Protein AF-A0A819N689-F1 (afdb_monomer)

Foldseek 3Di:
DVVVVCVVCVVPDDLVRQLVVLQVQLCCCVPVPVNLVSSLVSLVVSLVSCPVPDDLLDPVNLVSLQSNLVSVCSVVVDRDPSSVVSLVSNVVSQVVDPDRDVVSVVVSVVVVVSVVVVVD

Radius of gyration: 15.55 Å; Cα contacts (8 Å, |Δi|>4): 108; chains: 1; bounding box: 38×26×51 Å

Solvent-accessible surface area (backbone atoms only — not comparable to full-atom values): 6616 Å² total; per-residue (Å²): 115,67,72,62,51,51,61,58,51,62,77,73,49,53,70,68,56,45,28,52,50,26,42,51,52,11,51,44,24,42,75,73,64,67,36,40,70,61,13,45,56,24,40,52,55,17,48,54,55,46,64,76,76,46,62,98,61,39,71,81,52,34,61,52,31,44,52,48,21,52,42,46,34,67,67,66,75,42,94,44,73,70,27,51,55,25,46,49,53,29,50,55,29,47,74,71,42,98,75,67,56,72,69,61,54,52,57,54,49,52,58,47,49,57,55,60,67,72,74,114

Mean predicted aligned error: 8.31 Å

Structure (mmCIF, N/CA/C/O backbone):
data_AF-A0A819N689-F1
#
_entry.id   AF-A0A819N689-F1
#
loop_
_atom_site.group_PDB
_atom_site.id
_atom_site.type_symbol
_atom_site.label_atom_id
_atom_site.label_alt_id
_atom_site.label_comp_id
_atom_site.label_asym_id
_atom_site.label_entity_id
_atom_site.label_seq_id
_atom_site.pdbx_PDB_ins_code
_atom_site.Cartn_x
_atom_site.Cartn_y
_atom_site.Cartn_z
_atom_site.occupancy
_atom_site.B_iso_or_equiv
_atom_site.auth_seq_id
_atom_site.auth_comp_id
_atom_site.auth_asym_id
_atom_site.auth_atom_id
_atom_site.pdbx_PDB_model_num
ATOM 1 N N . MET A 1 1 ? -19.520 9.430 -20.746 1.00 46.59 1 MET A N 1
ATOM 2 C CA . MET A 1 1 ? -18.432 9.557 -21.743 1.00 46.59 1 MET A CA 1
ATOM 3 C C . MET A 1 1 ? -17.100 8.990 -21.226 1.00 46.59 1 MET A C 1
ATOM 5 O O . MET A 1 1 ? -16.583 8.081 -21.858 1.00 46.59 1 MET A O 1
ATOM 9 N N . TYR A 1 2 ? -16.607 9.394 -20.044 1.00 42.22 2 TYR A N 1
ATOM 10 C CA . TYR A 1 2 ? -15.331 8.920 -19.457 1.00 42.22 2 TYR A CA 1
ATOM 11 C C . TYR A 1 2 ? -15.241 7.397 -19.196 1.00 42.22 2 TYR A C 1
ATOM 13 O O . TYR A 1 2 ? -14.257 6.764 -19.565 1.00 42.22 2 TYR A O 1
ATOM 21 N N . LYS A 1 3 ? -16.310 6.765 -18.683 1.00 41.91 3 LYS A N 1
ATOM 22 C CA . LYS A 1 3 ? -16.360 5.304 -18.430 1.00 41.91 3 LYS A CA 1
ATOM 23 C C . LYS A 1 3 ? -16.131 4.438 -19.685 1.00 41.91 3 LYS A C 1
ATOM 25 O O . LYS A 1 3 ? -15.573 3.350 -19.584 1.00 41.91 3 LYS A O 1
ATOM 30 N N . ASN A 1 4 ? -16.534 4.922 -20.865 1.00 45.78 4 ASN A N 1
ATOM 31 C CA . ASN A 1 4 ? -16.309 4.224 -22.139 1.00 45.78 4 ASN A CA 1
ATOM 32 C C . ASN A 1 4 ? -14.887 4.437 -22.679 1.00 45.78 4 ASN A C 1
ATOM 34 O O . ASN A 1 4 ? -14.390 3.575 -23.400 1.00 45.78 4 ASN A O 1
ATOM 38 N N . LEU A 1 5 ? -14.237 5.552 -22.322 1.00 50.66 5 LEU A N 1
ATOM 39 C CA . LEU A 1 5 ? -12.823 5.780 -22.619 1.00 50.66 5 LEU A CA 1
ATOM 40 C C . LEU A 1 5 ? -11.945 4.855 -21.770 1.00 50.66 5 LEU A C 1
ATOM 42 O O . LEU A 1 5 ? -11.109 4.157 -22.330 1.00 50.66 5 LEU A O 1
ATOM 46 N N . ILE A 1 6 ? -12.217 4.766 -20.460 1.00 56.84 6 ILE A N 1
ATOM 47 C CA . ILE A 1 6 ? -11.518 3.845 -19.549 1.00 56.84 6 ILE A CA 1
ATOM 48 C C . ILE A 1 6 ? -11.617 2.407 -20.068 1.00 56.84 6 ILE A C 1
ATOM 50 O O . ILE A 1 6 ? -10.591 1.783 -20.282 1.00 56.84 6 ILE A O 1
ATOM 54 N N . LYS A 1 7 ? -12.824 1.915 -20.390 1.00 53.66 7 LYS A N 1
ATOM 55 C CA . LYS A 1 7 ? -13.024 0.552 -20.926 1.00 53.66 7 LYS A CA 1
ATOM 56 C C . LYS A 1 7 ? -12.301 0.261 -22.250 1.00 53.66 7 LYS A C 1
ATOM 58 O O . LYS A 1 7 ? -12.055 -0.902 -22.555 1.00 53.66 7 LYS A O 1
ATOM 63 N N . LYS A 1 8 ? -12.042 1.277 -23.082 1.00 54.06 8 LYS A N 1
ATOM 64 C CA . LYS A 1 8 ? -11.290 1.118 -24.340 1.00 54.06 8 LYS A CA 1
ATOM 65 C C . LYS A 1 8 ? -9.783 1.119 -24.104 1.00 54.06 8 LYS A C 1
ATOM 67 O O . LYS A 1 8 ? -9.091 0.353 -24.759 1.00 54.06 8 LYS A O 1
ATOM 72 N N . VAL A 1 9 ? -9.312 1.962 -23.187 1.00 58.59 9 VAL A N 1
ATOM 73 C CA . VAL A 1 9 ? -7.910 2.009 -22.757 1.00 58.59 9 VAL A CA 1
ATOM 74 C C . VAL A 1 9 ? -7.530 0.679 -22.097 1.00 58.59 9 VAL A C 1
ATOM 76 O O . VAL A 1 9 ? -6.551 0.071 -22.507 1.00 58.59 9 VAL A O 1
ATOM 79 N N . ASP A 1 10 ? -8.384 0.166 -21.208 1.00 61.59 10 ASP A N 1
ATOM 80 C CA . ASP A 1 10 ? -8.214 -1.068 -20.419 1.00 61.59 10 ASP A CA 1
ATOM 81 C C . ASP A 1 10 ? -7.847 -2.321 -21.246 1.00 61.59 10 ASP A C 1
ATOM 83 O O . ASP A 1 10 ? -7.079 -3.163 -20.801 1.00 61.59 10 ASP A O 1
ATOM 87 N N . LYS A 1 11 ? -8.327 -2.439 -22.494 1.00 61.94 11 LYS A N 1
ATOM 88 C CA . LYS A 1 11 ? -8.083 -3.626 -23.342 1.00 61.94 11 LYS A CA 1
ATOM 89 C C . LYS A 1 11 ? -6.679 -3.720 -23.945 1.00 61.94 11 LYS A C 1
ATOM 91 O O . LYS A 1 11 ? -6.325 -4.790 -24.430 1.00 61.94 11 LYS A O 1
ATOM 96 N N . ASN A 1 12 ? -5.920 -2.626 -23.950 1.00 71.62 12 ASN A N 1
ATOM 97 C CA . ASN A 1 12 ? -4.592 -2.557 -24.568 1.00 71.62 12 ASN A CA 1
ATOM 98 C C . ASN A 1 12 ? -3.489 -2.180 -23.569 1.00 71.62 12 ASN A C 1
ATOM 100 O O . ASN A 1 12 ? -2.349 -1.996 -23.989 1.00 71.62 12 ASN A O 1
ATOM 104 N N . LEU A 1 13 ? -3.816 -2.029 -22.282 1.00 82.94 13 LEU A N 1
ATOM 105 C CA . LEU A 1 13 ? -2.816 -1.725 -21.266 1.00 82.94 13 LEU A CA 1
ATOM 106 C C . LEU A 1 13 ? -1.970 -2.960 -20.981 1.00 82.94 13 LEU A C 1
ATOM 108 O O . LEU A 1 13 ? -2.498 -4.058 -20.790 1.00 82.94 13 LEU A O 1
ATOM 112 N N . ASN A 1 14 ? -0.659 -2.767 -20.885 1.00 89.88 14 ASN A N 1
ATOM 113 C CA . ASN A 1 14 ? 0.177 -3.753 -20.213 1.00 89.88 14 ASN A CA 1
ATOM 114 C C . ASN A 1 14 ? -0.063 -3.705 -18.687 1.00 89.88 14 ASN A C 1
ATOM 116 O O . ASN A 1 14 ? -0.723 -2.803 -18.161 1.00 89.88 14 ASN A O 1
ATOM 120 N N . TRP A 1 15 ? 0.463 -4.688 -17.957 1.00 90.31 15 TRP A N 1
ATOM 121 C CA . TRP A 1 15 ? 0.221 -4.817 -16.517 1.00 90.31 15 TRP A CA 1
ATOM 122 C C . TRP A 1 15 ? 0.768 -3.626 -15.700 1.00 90.31 15 TRP A C 1
ATOM 124 O O . TRP A 1 15 ? 0.160 -3.238 -14.697 1.00 90.31 15 TRP A O 1
ATOM 134 N N . GLU A 1 16 ? 1.860 -2.987 -16.139 1.00 91.25 16 GLU A N 1
ATOM 135 C CA . GLU A 1 16 ? 2.404 -1.779 -15.497 1.00 91.25 16 GLU A CA 1
ATOM 136 C C . GLU A 1 16 ? 1.476 -0.577 -15.704 1.00 91.25 16 GLU A C 1
ATOM 138 O O . GLU A 1 16 ? 1.188 0.181 -14.778 1.00 91.25 16 GLU A O 1
ATOM 143 N N . GLU A 1 17 ? 0.958 -0.401 -16.917 1.00 91.00 17 GLU A N 1
ATOM 144 C CA . GLU A 1 17 ? 0.038 0.687 -17.228 1.00 91.00 17 GLU A CA 1
ATOM 145 C C . GLU A 1 17 ? -1.303 0.512 -16.516 1.00 91.00 17 GLU A C 1
ATOM 147 O O . GLU A 1 17 ? -1.848 1.489 -15.995 1.00 91.00 17 GLU A O 1
ATOM 152 N N . TYR A 1 18 ? -1.815 -0.720 -16.456 1.00 91.00 18 TYR A N 1
ATOM 153 C CA . TYR A 1 18 ? -3.040 -1.040 -15.733 1.00 91.00 18 TYR A CA 1
ATOM 154 C C . TYR A 1 18 ? -2.883 -0.787 -14.232 1.00 91.00 18 TYR A C 1
ATOM 156 O O . TYR A 1 18 ? -3.696 -0.070 -13.650 1.00 91.00 18 TYR A O 1
ATOM 164 N N . SER A 1 19 ? -1.829 -1.315 -13.601 1.00 92.75 19 SER A N 1
ATOM 165 C CA . SER A 1 19 ? -1.582 -1.101 -12.166 1.00 92.75 19 SER A CA 1
ATOM 166 C C . SER A 1 19 ? -1.427 0.387 -11.844 1.00 92.75 19 SER A C 1
ATOM 168 O O . SER A 1 19 ? -2.072 0.891 -10.922 1.00 92.75 19 SER A O 1
ATOM 170 N N . ARG A 1 20 ? -0.689 1.140 -12.669 1.00 93.38 20 ARG A N 1
ATOM 171 C CA . ARG A 1 20 ? -0.575 2.598 -12.530 1.00 93.38 20 ARG A CA 1
ATOM 172 C C . ARG A 1 20 ? -1.926 3.307 -12.646 1.00 93.38 20 ARG A C 1
ATOM 174 O O . ARG A 1 20 ? -2.192 4.219 -11.865 1.00 93.38 20 ARG A O 1
ATOM 181 N N . LEU A 1 21 ? -2.780 2.907 -13.591 1.00 93.12 21 LEU A N 1
ATOM 182 C CA . LEU A 1 21 ? -4.124 3.471 -13.730 1.00 93.12 21 LEU A CA 1
ATOM 183 C C . LEU A 1 21 ? -4.975 3.192 -12.485 1.00 93.12 21 LEU A C 1
ATOM 185 O O . LEU A 1 21 ? -5.615 4.107 -11.971 1.00 93.12 21 LEU A O 1
ATOM 189 N N . GLN A 1 22 ? -4.965 1.956 -11.981 1.00 95.19 22 GLN A N 1
ATOM 190 C CA . GLN A 1 22 ? -5.694 1.598 -10.763 1.00 95.19 22 GLN A CA 1
ATOM 191 C C . GLN A 1 22 ? -5.195 2.406 -9.560 1.00 95.19 22 GLN A C 1
ATOM 193 O O . GLN A 1 22 ? -6.001 2.958 -8.817 1.00 95.19 22 GLN A O 1
ATOM 198 N N . TRP A 1 23 ? -3.878 2.569 -9.412 1.00 95.00 23 TRP A N 1
ATOM 199 C CA . TRP A 1 23 ? -3.292 3.401 -8.361 1.00 95.00 23 TRP A CA 1
ATOM 200 C C . TRP A 1 23 ? -3.743 4.869 -8.443 1.00 95.00 23 TRP A C 1
ATOM 202 O O . TRP A 1 23 ? -4.117 5.464 -7.433 1.00 95.00 23 TRP A O 1
ATOM 212 N N . GLN A 1 24 ? -3.780 5.450 -9.646 1.00 95.00 24 GLN A N 1
ATOM 213 C CA . GLN A 1 24 ? -4.270 6.818 -9.844 1.00 95.00 24 GLN A CA 1
ATOM 214 C C . GLN A 1 24 ? -5.760 6.960 -9.520 1.00 95.00 24 GLN A C 1
ATOM 216 O O . GLN A 1 24 ? -6.148 7.915 -8.850 1.00 95.00 24 GLN A O 1
ATOM 221 N N . LEU A 1 25 ? -6.593 6.017 -9.971 1.00 94.56 25 LEU A N 1
ATOM 222 C CA . LEU A 1 25 ? -8.024 6.016 -9.663 1.00 94.56 25 LEU A CA 1
ATOM 223 C C . LEU A 1 25 ? -8.270 5.896 -8.156 1.00 94.56 25 LEU A C 1
ATOM 225 O O . LEU A 1 25 ? -9.111 6.621 -7.630 1.00 94.56 25 LEU A O 1
ATOM 229 N N . ALA A 1 26 ? -7.494 5.062 -7.462 1.00 95.88 26 ALA A N 1
ATOM 230 C CA . ALA A 1 26 ? -7.557 4.948 -6.012 1.00 95.88 26 ALA A CA 1
ATOM 231 C C . ALA A 1 26 ? -7.252 6.286 -5.320 1.00 95.88 26 ALA A C 1
ATOM 233 O O . ALA A 1 26 ? -8.065 6.768 -4.534 1.00 95.88 26 ALA A O 1
ATOM 234 N N . ASN A 1 27 ? -6.141 6.943 -5.681 1.00 94.06 27 ASN A N 1
ATOM 235 C CA . ASN A 1 27 ? -5.779 8.252 -5.124 1.00 94.06 27 ASN A CA 1
ATOM 236 C C . ASN A 1 27 ? -6.881 9.300 -5.359 1.00 94.06 27 ASN A C 1
ATOM 238 O O . ASN A 1 27 ? -7.233 10.036 -4.440 1.00 94.06 27 ASN A O 1
ATOM 242 N N . ILE A 1 28 ? -7.470 9.338 -6.562 1.00 94.38 28 ILE A N 1
ATOM 243 C CA . ILE A 1 28 ? -8.575 10.253 -6.890 1.00 94.38 28 ILE A CA 1
ATOM 244 C C . ILE A 1 28 ? -9.811 9.955 -6.032 1.00 94.38 28 ILE A C 1
ATOM 246 O O . ILE A 1 28 ? -10.439 10.886 -5.531 1.00 94.38 28 ILE A O 1
ATOM 250 N N . CYS A 1 29 ? -10.165 8.682 -5.842 1.00 93.50 29 CYS A N 1
ATOM 251 C CA . CYS A 1 29 ? -11.273 8.295 -4.970 1.00 93.50 29 CYS A CA 1
ATOM 252 C C . CYS A 1 29 ? -11.025 8.722 -3.516 1.00 93.50 29 CYS A C 1
ATOM 254 O O . CYS A 1 29 ? -11.907 9.331 -2.915 1.00 93.50 29 CYS A O 1
ATOM 256 N N . LYS A 1 30 ? -9.822 8.479 -2.985 1.00 92.38 30 LYS A N 1
ATOM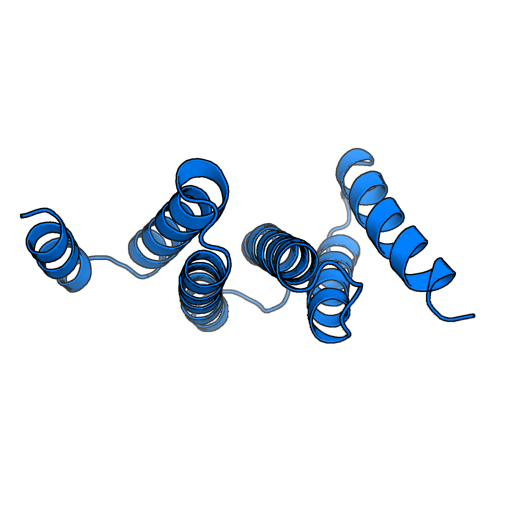 257 C CA . LYS A 1 30 ? -9.435 8.823 -1.609 1.00 92.38 30 LYS A CA 1
ATOM 258 C C . LYS A 1 30 ? -9.410 10.332 -1.358 1.00 92.38 30 LYS A C 1
ATOM 260 O O . LYS A 1 30 ? -10.067 10.810 -0.443 1.00 92.38 30 LYS A O 1
ATOM 265 N N . GLU A 1 31 ? -8.635 11.074 -2.147 1.00 90.75 31 GLU A N 1
ATOM 266 C CA . GLU A 1 31 ? -8.328 12.492 -1.894 1.00 90.75 31 GLU A CA 1
ATOM 267 C C . GLU A 1 31 ? -9.329 13.430 -2.563 1.00 90.75 31 GLU A C 1
ATOM 269 O O . GLU A 1 31 ? -9.694 14.458 -2.001 1.00 90.75 31 GLU A O 1
ATOM 274 N N . GLY A 1 32 ? -9.778 13.080 -3.768 1.00 88.19 32 GLY A N 1
ATOM 275 C CA . GLY A 1 32 ? -10.680 13.920 -4.548 1.00 88.19 32 GLY A CA 1
ATOM 276 C C . GLY A 1 32 ? -12.150 13.737 -4.189 1.00 88.19 32 GLY A C 1
ATOM 277 O O . GLY A 1 32 ? -12.919 14.689 -4.303 1.00 88.19 32 GLY A O 1
ATOM 278 N N . LEU A 1 33 ? -12.555 12.526 -3.790 1.00 87.94 33 LEU A N 1
ATOM 279 C CA . LEU A 1 33 ? -13.967 12.181 -3.585 1.00 87.94 33 LEU A CA 1
ATOM 280 C C . LEU A 1 33 ? -14.306 11.747 -2.152 1.00 87.94 33 LEU A C 1
ATOM 282 O O . LEU A 1 33 ? -15.490 11.655 -1.838 1.00 87.94 33 LEU A O 1
ATOM 286 N N . GLY A 1 34 ? -13.310 11.463 -1.303 1.00 90.44 34 GLY A N 1
ATOM 287 C CA . GLY A 1 34 ? -13.533 10.884 0.029 1.00 90.44 34 GLY A CA 1
ATOM 288 C C . GLY A 1 34 ? -14.191 9.497 -0.005 1.00 90.44 34 GLY A C 1
ATOM 289 O O . GLY A 1 34 ? -14.776 9.062 0.981 1.00 90.44 34 GLY A O 1
ATOM 290 N N . ASP A 1 35 ? -14.138 8.809 -1.148 1.00 94.12 35 ASP A N 1
ATOM 291 C CA . ASP A 1 35 ? -14.768 7.508 -1.366 1.00 94.12 35 ASP A CA 1
ATOM 292 C C . ASP A 1 35 ? -13.752 6.399 -1.068 1.00 94.12 35 ASP A C 1
ATOM 294 O O . ASP A 1 35 ? -13.066 5.883 -1.959 1.00 94.12 35 ASP A O 1
ATOM 298 N N . TYR A 1 36 ? -13.605 6.093 0.223 1.00 93.06 36 TYR A N 1
ATOM 299 C CA . TYR A 1 36 ? -12.614 5.140 0.724 1.00 93.06 36 TYR A CA 1
ATOM 300 C C . TYR A 1 36 ? -12.875 3.707 0.251 1.00 93.06 36 TYR A C 1
ATOM 302 O O . TYR A 1 36 ? -11.927 3.014 -0.110 1.00 93.06 36 TYR A O 1
ATOM 310 N N . GLU A 1 37 ? -14.139 3.295 0.132 1.00 93.81 37 GLU A N 1
ATOM 311 C CA . GLU A 1 37 ? -14.503 1.966 -0.372 1.00 93.81 37 GLU A CA 1
ATOM 312 C C . GLU A 1 37 ? -14.045 1.780 -1.827 1.00 93.81 37 GLU A C 1
ATOM 314 O O . GLU A 1 37 ? -13.360 0.805 -2.152 1.00 93.81 37 GLU A O 1
ATOM 319 N N . LYS A 1 38 ? -14.337 2.745 -2.715 1.00 93.50 38 LYS A N 1
ATOM 320 C CA . LYS A 1 38 ? -13.844 2.677 -4.102 1.00 93.50 38 LYS A CA 1
ATOM 321 C C . LYS A 1 38 ? -12.334 2.830 -4.194 1.00 93.50 38 LYS A C 1
ATOM 323 O O . LYS A 1 38 ? -11.713 2.206 -5.055 1.00 93.50 38 LYS A O 1
ATOM 328 N N . SER A 1 39 ? -11.736 3.653 -3.334 1.00 95.94 39 SER A N 1
ATOM 329 C CA . SER A 1 39 ? -10.279 3.753 -3.264 1.00 95.94 39 SER A CA 1
ATOM 330 C C . SER A 1 39 ? -9.654 2.396 -2.954 1.00 95.94 39 SER A C 1
ATOM 332 O O . SER A 1 39 ? -8.681 2.011 -3.602 1.00 95.94 39 SER A O 1
ATOM 334 N N . LEU A 1 40 ? -10.210 1.675 -1.981 1.00 95.75 40 LEU A N 1
ATOM 335 C CA . LEU A 1 40 ? -9.721 0.371 -1.565 1.00 95.75 40 LEU A CA 1
ATOM 336 C C . LEU A 1 40 ? -9.852 -0.657 -2.693 1.00 95.75 40 LEU A C 1
ATOM 338 O O . LEU A 1 40 ? -8.874 -1.326 -3.014 1.00 95.75 40 LEU A O 1
ATOM 342 N N . ASP A 1 41 ? -11.004 -0.722 -3.367 1.00 96.31 41 ASP A N 1
ATOM 343 C CA . ASP A 1 41 ? -11.213 -1.606 -4.525 1.00 96.31 41 ASP A CA 1
ATOM 344 C C . ASP A 1 41 ? -10.156 -1.378 -5.625 1.00 96.31 41 ASP A C 1
ATOM 346 O O . ASP A 1 41 ? -9.569 -2.324 -6.158 1.00 96.31 41 ASP A O 1
ATOM 350 N N . HIS A 1 42 ? -9.845 -0.116 -5.931 1.00 96.94 42 HIS A N 1
ATOM 351 C CA . HIS A 1 42 ? -8.807 0.224 -6.901 1.00 96.94 42 HIS A CA 1
ATOM 352 C C . HIS A 1 42 ? -7.389 -0.132 -6.419 1.00 96.94 42 HIS A C 1
ATOM 354 O O . HIS A 1 42 ? -6.619 -0.713 -7.192 1.00 96.94 42 HIS A O 1
ATOM 360 N N . TYR A 1 43 ? -7.029 0.137 -5.159 1.00 97.62 43 TYR A N 1
ATOM 361 C CA . TYR A 1 43 ? -5.725 -0.281 -4.633 1.00 97.62 43 TYR A CA 1
ATOM 362 C C . TYR A 1 43 ? -5.568 -1.806 -4.608 1.00 97.62 43 TYR A C 1
ATOM 364 O O . TYR A 1 43 ? -4.506 -2.299 -4.976 1.00 97.62 43 TYR A O 1
ATOM 372 N N . ILE A 1 44 ? -6.613 -2.563 -4.260 1.00 97.31 44 ILE A N 1
ATOM 373 C CA . ILE A 1 44 ? -6.580 -4.034 -4.259 1.00 97.31 44 ILE A CA 1
ATOM 374 C C . ILE A 1 44 ? -6.392 -4.586 -5.676 1.00 97.31 44 ILE A C 1
ATOM 376 O O . ILE A 1 44 ? -5.607 -5.512 -5.884 1.00 97.31 44 ILE A O 1
ATOM 380 N N . LYS A 1 45 ? -7.040 -3.990 -6.686 1.00 95.81 45 LYS A N 1
ATOM 381 C CA . LYS A 1 45 ? -6.800 -4.341 -8.098 1.00 95.81 45 LYS A CA 1
ATOM 382 C C . LYS A 1 45 ? -5.368 -4.049 -8.532 1.00 95.81 45 LYS A C 1
ATOM 384 O O . LYS A 1 45 ? -4.788 -4.852 -9.259 1.00 95.81 45 LYS A O 1
ATOM 389 N N . CYS A 1 46 ? -4.814 -2.914 -8.101 1.00 96.31 46 CYS A N 1
ATOM 390 C CA . CYS A 1 46 ? -3.415 -2.569 -8.344 1.00 96.31 46 CYS A CA 1
ATOM 391 C C . CYS A 1 46 ? -2.483 -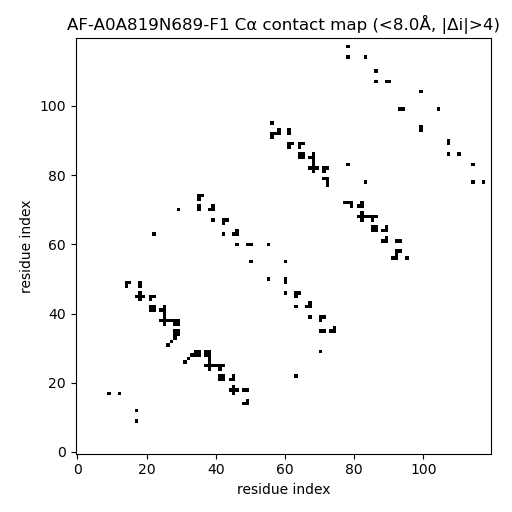3.616 -7.719 1.00 96.31 46 CYS A C 1
ATOM 393 O O . CYS A 1 46 ? -1.661 -4.198 -8.425 1.00 96.31 46 CYS A O 1
ATOM 395 N N . LEU A 1 47 ? -2.675 -3.904 -6.427 1.00 97.38 47 LEU A N 1
ATOM 396 C CA . LEU A 1 47 ? -1.885 -4.871 -5.673 1.00 97.38 47 LEU A CA 1
ATOM 397 C C . LEU A 1 47 ? -1.894 -6.239 -6.350 1.00 97.38 47 LEU A C 1
ATOM 399 O O . LEU A 1 47 ? -0.832 -6.778 -6.627 1.00 97.38 47 LEU A O 1
ATOM 403 N N . LYS A 1 48 ? -3.078 -6.759 -6.690 1.00 95.81 48 LYS A N 1
ATOM 404 C CA . LYS A 1 48 ? -3.223 -8.072 -7.326 1.00 95.81 48 LYS A CA 1
ATOM 405 C C . LYS A 1 48 ? -2.364 -8.205 -8.586 1.00 95.81 48 LYS A C 1
ATOM 407 O O . LYS A 1 48 ? -1.637 -9.180 -8.727 1.00 95.81 48 LYS A O 1
ATOM 412 N N . VAL A 1 49 ? -2.429 -7.222 -9.484 1.00 93.00 49 VAL A N 1
ATOM 413 C CA . VAL A 1 49 ? -1.670 -7.266 -10.744 1.00 93.00 49 VAL A CA 1
ATOM 414 C C . VAL A 1 49 ? -0.168 -7.159 -10.497 1.00 93.00 49 VAL A C 1
ATOM 416 O O . VAL A 1 49 ? 0.604 -7.869 -11.139 1.00 93.00 49 VAL A O 1
ATOM 419 N N . LEU A 1 50 ? 0.256 -6.308 -9.559 1.00 95.19 50 LEU A N 1
ATOM 420 C CA . LEU A 1 50 ? 1.667 -6.197 -9.195 1.00 95.19 50 LEU A CA 1
ATOM 421 C C . LEU A 1 50 ? 2.189 -7.495 -8.562 1.00 95.19 50 LEU A C 1
ATOM 423 O O . LEU A 1 50 ? 3.257 -7.958 -8.946 1.00 95.19 50 LEU A O 1
ATOM 427 N N . SER A 1 51 ? 1.429 -8.127 -7.666 1.00 94.69 51 SER A N 1
ATOM 428 C CA . SER A 1 51 ? 1.804 -9.388 -7.012 1.00 94.69 51 SER A CA 1
ATOM 429 C C . SER A 1 51 ? 1.903 -10.580 -7.971 1.00 94.69 51 SER A C 1
ATOM 431 O O . SER A 1 51 ? 2.590 -11.547 -7.663 1.00 94.69 51 SER A O 1
ATOM 433 N N . GLU A 1 52 ? 1.245 -10.531 -9.133 1.00 95.25 52 GLU A N 1
ATOM 434 C CA . GLU A 1 52 ? 1.381 -11.554 -10.182 1.00 95.25 52 GLU A CA 1
ATOM 435 C C . GLU A 1 52 ? 2.699 -11.433 -10.973 1.00 95.25 52 GLU A C 1
ATOM 437 O O . GLU A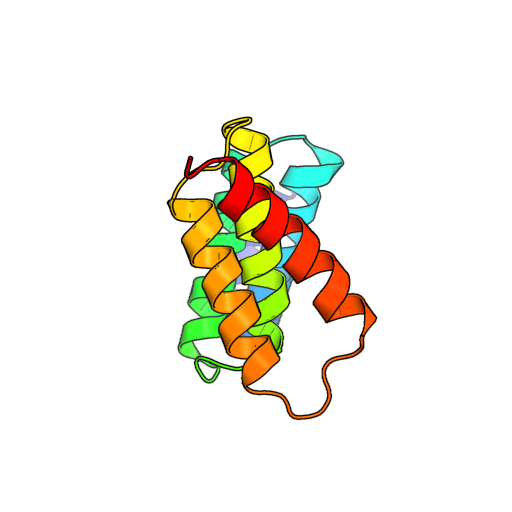 1 52 ? 3.140 -12.412 -11.575 1.00 95.25 52 GLU A O 1
ATOM 442 N N . HIS A 1 53 ? 3.331 -10.252 -10.984 1.00 94.75 53 HIS A N 1
ATOM 443 C CA . HIS A 1 53 ? 4.483 -9.944 -11.848 1.00 94.75 53 HIS A CA 1
ATOM 444 C C . HIS A 1 53 ? 5.765 -9.592 -11.083 1.00 94.75 53 HIS A C 1
ATOM 446 O O . HIS A 1 53 ? 6.851 -9.635 -11.663 1.00 94.75 53 HIS A O 1
ATOM 452 N N . LEU A 1 54 ? 5.656 -9.222 -9.808 1.00 94.44 54 LEU A N 1
ATOM 453 C CA . LEU A 1 54 ? 6.768 -8.800 -8.962 1.00 94.44 54 LEU A CA 1
ATOM 454 C C . LEU A 1 54 ? 7.091 -9.845 -7.896 1.00 94.44 54 LEU A C 1
ATOM 456 O O . LEU A 1 54 ? 6.256 -10.667 -7.518 1.00 94.44 54 LEU A O 1
ATOM 460 N N . LEU A 1 55 ? 8.316 -9.785 -7.375 1.00 94.94 55 LEU A N 1
ATOM 461 C CA . LEU A 1 55 ? 8.692 -10.588 -6.216 1.00 94.94 55 LEU A CA 1
ATOM 462 C C . LEU A 1 55 ? 7.950 -10.089 -4.960 1.00 94.94 55 LEU A C 1
ATOM 464 O O . LEU A 1 55 ? 7.695 -8.890 -4.849 1.00 94.94 55 LEU A O 1
ATOM 468 N N . PRO A 1 56 ? 7.656 -10.962 -3.977 1.00 91.00 56 PRO A N 1
ATOM 469 C CA . PRO A 1 56 ? 6.884 -10.586 -2.787 1.00 91.00 56 PRO A CA 1
ATOM 470 C C . PRO A 1 56 ? 7.453 -9.416 -1.970 1.00 91.00 56 PRO A C 1
ATOM 472 O O . PRO A 1 56 ? 6.695 -8.726 -1.297 1.00 91.00 56 PRO A O 1
ATOM 475 N N . LEU A 1 57 ? 8.770 -9.192 -2.038 1.00 91.75 57 LEU A N 1
ATOM 476 C CA . LEU A 1 57 ? 9.475 -8.116 -1.332 1.00 91.75 57 LEU A CA 1
ATOM 477 C C . LEU A 1 57 ? 9.911 -6.969 -2.264 1.00 91.75 57 LEU A C 1
ATOM 479 O O . LEU A 1 57 ? 10.817 -6.205 -1.945 1.00 91.75 57 LEU A O 1
ATOM 483 N N . ASP A 1 58 ? 9.305 -6.855 -3.449 1.00 91.88 58 ASP A N 1
ATOM 484 C CA . ASP A 1 58 ? 9.607 -5.763 -4.372 1.00 91.88 58 ASP A CA 1
ATOM 485 C C . ASP A 1 58 ? 9.180 -4.408 -3.783 1.00 91.88 58 ASP A C 1
ATOM 487 O O . ASP A 1 58 ? 8.039 -4.221 -3.351 1.00 91.88 58 ASP A O 1
ATOM 491 N N . ILE A 1 59 ? 10.086 -3.427 -3.818 1.00 88.19 59 ILE A N 1
ATOM 492 C CA . ILE A 1 59 ? 9.866 -2.076 -3.283 1.00 88.19 59 ILE A CA 1
ATOM 493 C C . ILE A 1 59 ? 8.642 -1.370 -3.890 1.00 88.19 59 ILE A C 1
ATOM 495 O O . ILE A 1 59 ? 8.031 -0.521 -3.238 1.00 88.19 59 ILE A O 1
ATOM 499 N N . LYS A 1 60 ? 8.224 -1.721 -5.114 1.00 89.88 60 LYS A N 1
ATOM 500 C CA . LYS A 1 60 ? 7.007 -1.169 -5.732 1.00 89.88 60 LYS A CA 1
ATOM 501 C C . LYS A 1 60 ? 5.732 -1.568 -4.977 1.00 89.88 60 LYS A C 1
ATOM 503 O O . LYS A 1 60 ? 4.756 -0.819 -5.028 1.00 89.88 60 LY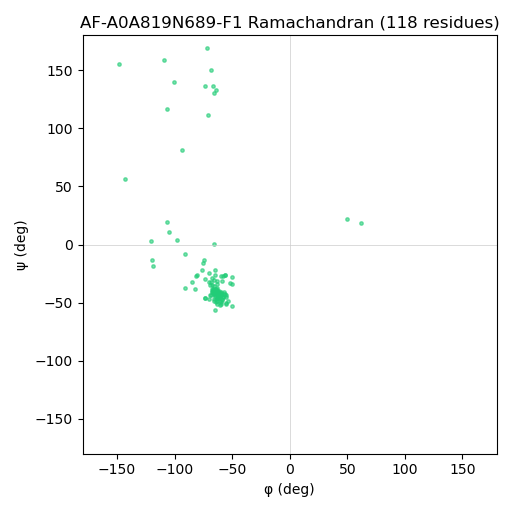S A O 1
ATOM 508 N N . LEU A 1 61 ? 5.729 -2.699 -4.264 1.00 94.50 61 LEU A N 1
ATOM 509 C CA . LEU A 1 61 ? 4.584 -3.155 -3.464 1.00 94.50 61 LEU A CA 1
ATOM 510 C C . LEU A 1 61 ? 4.415 -2.333 -2.179 1.00 94.50 61 LEU A C 1
ATOM 512 O O . LEU A 1 61 ? 3.286 -2.112 -1.740 1.00 94.50 61 LEU A O 1
ATOM 516 N N . ARG A 1 62 ? 5.516 -1.804 -1.626 1.00 91.38 62 ARG A N 1
ATOM 517 C CA . ARG A 1 62 ? 5.544 -1.053 -0.359 1.00 91.38 62 ARG A CA 1
ATOM 518 C C . ARG A 1 62 ? 4.499 0.059 -0.312 1.00 91.38 62 ARG A C 1
ATOM 520 O O . ARG A 1 62 ? 3.685 0.127 0.603 1.00 91.38 62 ARG A O 1
ATOM 527 N N . ASN A 1 63 ? 4.489 0.924 -1.325 1.00 89.12 63 ASN A N 1
ATOM 528 C CA . ASN A 1 63 ? 3.598 2.086 -1.349 1.00 89.12 63 ASN A CA 1
ATOM 529 C C . ASN A 1 63 ? 2.122 1.696 -1.473 1.00 89.12 63 ASN A C 1
ATOM 531 O O . ASN A 1 63 ? 1.253 2.424 -0.990 1.00 89.12 63 ASN A O 1
ATOM 535 N N . ILE A 1 64 ? 1.830 0.562 -2.113 1.00 95.06 64 ILE A N 1
ATOM 536 C CA . ILE A 1 64 ? 0.464 0.057 -2.239 1.00 95.06 64 ILE A CA 1
ATOM 537 C C . ILE A 1 64 ? -0.020 -0.499 -0.906 1.00 95.06 64 ILE A C 1
ATOM 539 O O . ILE A 1 64 ? -1.103 -0.115 -0.470 1.00 95.06 64 ILE A O 1
ATOM 543 N N . TYR A 1 65 ? 0.794 -1.305 -0.222 1.00 94.62 65 TYR A N 1
ATOM 544 C CA . TYR A 1 65 ? 0.467 -1.792 1.117 1.00 94.62 65 TYR A CA 1
ATOM 545 C C . TYR A 1 65 ? 0.249 -0.647 2.110 1.00 94.62 65 TYR A C 1
ATOM 547 O O . TYR A 1 65 ? -0.789 -0.602 2.770 1.00 94.62 65 TYR A O 1
ATOM 555 N N . LEU A 1 66 ? 1.144 0.346 2.125 1.00 90.75 66 LEU A N 1
ATOM 556 C CA . LEU A 1 66 ? 0.997 1.534 2.969 1.00 90.75 66 LEU A CA 1
ATOM 557 C C . LEU A 1 66 ? -0.314 2.286 2.681 1.00 90.75 66 LEU A C 1
ATOM 559 O O . LEU A 1 66 ? -1.049 2.655 3.595 1.00 90.75 66 LEU A O 1
ATOM 563 N N . SER A 1 67 ? -0.633 2.486 1.398 1.00 92.75 67 SER A N 1
ATOM 564 C CA . SER A 1 67 ? -1.846 3.203 0.990 1.00 92.75 67 SER A CA 1
ATOM 565 C C . SER A 1 67 ? -3.120 2.458 1.386 1.00 92.75 67 SER A C 1
ATOM 567 O O . SER A 1 67 ? -4.080 3.089 1.825 1.00 92.75 67 SER A O 1
ATOM 569 N N . ILE A 1 68 ? -3.131 1.128 1.259 1.00 94.69 68 ILE A N 1
ATOM 570 C CA . ILE A 1 68 ? -4.259 0.292 1.677 1.00 94.69 68 ILE A CA 1
ATOM 571 C C . ILE A 1 68 ? -4.455 0.385 3.192 1.00 94.69 68 ILE A C 1
ATOM 573 O O . ILE A 1 68 ? -5.565 0.681 3.634 1.00 94.69 68 ILE A O 1
ATOM 577 N N . GLY A 1 69 ? -3.384 0.205 3.973 1.00 91.19 69 GLY A N 1
ATOM 578 C CA . GLY A 1 69 ? -3.439 0.324 5.431 1.00 91.19 69 GLY A CA 1
ATOM 579 C C . GLY A 1 69 ? -4.005 1.675 5.877 1.00 91.19 69 GLY A C 1
ATOM 580 O O . GLY A 1 69 ? -4.916 1.723 6.701 1.00 91.19 69 GLY A O 1
ATOM 581 N N . HIS A 1 70 ? -3.557 2.776 5.262 1.00 88.19 70 HIS A N 1
ATOM 582 C CA . HIS A 1 70 ? -4.098 4.111 5.544 1.00 88.19 70 HIS A CA 1
ATOM 583 C C . HIS A 1 70 ? -5.588 4.243 5.216 1.00 88.19 70 HIS A C 1
ATOM 585 O O . HIS A 1 70 ? -6.334 4.825 5.999 1.00 88.19 70 HIS A O 1
ATOM 591 N N . VAL A 1 71 ? -6.040 3.737 4.064 1.00 91.38 71 VAL A N 1
ATOM 592 C CA . VAL A 1 71 ? -7.459 3.832 3.683 1.00 91.38 71 VAL A CA 1
ATOM 593 C C . VAL A 1 71 ? -8.346 3.049 4.645 1.00 91.38 71 VAL A C 1
ATOM 595 O O . VAL A 1 71 ? -9.405 3.550 5.010 1.00 91.38 71 VAL A O 1
ATOM 598 N N . ILE A 1 72 ? -7.902 1.878 5.106 1.00 89.81 72 ILE A N 1
ATOM 599 C CA . ILE A 1 72 ? -8.640 1.087 6.101 1.00 89.81 72 ILE A CA 1
ATOM 600 C C . ILE A 1 72 ? -8.776 1.868 7.417 1.00 89.81 72 ILE A C 1
ATOM 602 O O . ILE A 1 72 ? -9.879 1.967 7.951 1.00 89.81 72 ILE A O 1
ATOM 606 N N . LEU A 1 73 ? -7.696 2.495 7.901 1.00 86.12 73 LEU A N 1
ATOM 607 C CA . LEU A 1 73 ? -7.751 3.338 9.104 1.00 86.12 73 LEU A CA 1
ATOM 608 C C . LEU A 1 73 ? -8.728 4.514 8.956 1.00 86.12 73 LEU A C 1
ATOM 610 O O . LEU A 1 73 ? -9.458 4.831 9.894 1.00 86.12 73 LEU A O 1
ATOM 614 N N . LEU A 1 74 ? -8.750 5.158 7.785 1.00 85.38 74 LEU A N 1
ATOM 615 C CA . LEU A 1 74 ? -9.656 6.275 7.500 1.00 85.38 74 LEU A CA 1
ATOM 616 C C . LEU A 1 74 ? -11.122 5.836 7.396 1.00 85.38 74 LEU A C 1
ATOM 618 O O . LEU A 1 74 ? -12.013 6.593 7.774 1.00 85.38 74 LEU A O 1
ATOM 622 N N . GLN A 1 75 ? -11.381 4.636 6.875 1.00 83.94 75 GLN A N 1
ATOM 623 C CA . GLN A 1 75 ? -12.734 4.118 6.692 1.00 83.94 75 GLN A CA 1
ATOM 624 C 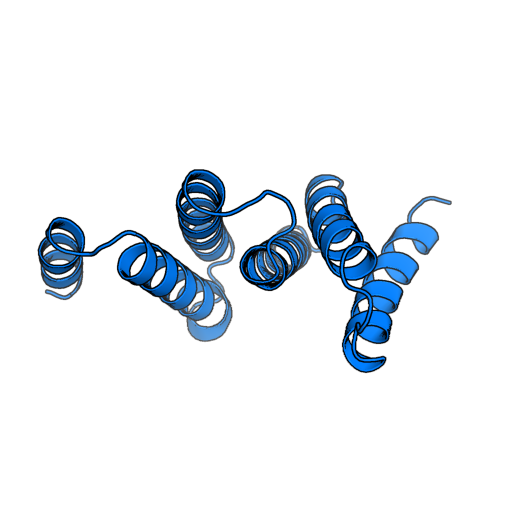C . GLN A 1 75 ? -13.376 3.703 8.020 1.00 83.94 75 GLN A C 1
ATOM 626 O O . GLN A 1 75 ? -14.519 4.074 8.288 1.00 83.94 75 GLN A O 1
ATOM 631 N N . ASP A 1 76 ? -12.639 2.970 8.855 1.00 74.38 76 ASP A N 1
ATOM 632 C CA . ASP A 1 76 ? -13.174 2.415 10.102 1.00 74.38 76 ASP A CA 1
ATOM 633 C C . ASP A 1 76 ? -12.988 3.360 11.304 1.00 74.38 76 ASP A C 1
ATOM 635 O O . ASP A 1 76 ? -13.523 3.097 12.382 1.00 74.38 76 ASP A O 1
ATOM 639 N N . ASN A 1 77 ? -12.242 4.466 11.137 1.00 66.94 77 ASN A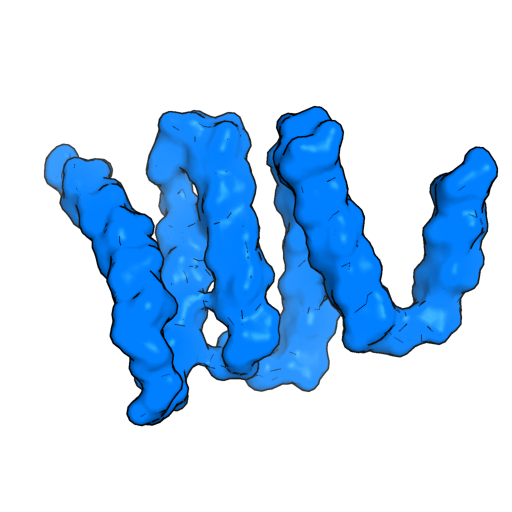 N 1
ATOM 640 C CA . ASN A 1 77 ? -11.817 5.387 12.206 1.00 66.94 77 ASN A CA 1
ATOM 641 C C . ASN A 1 77 ? -11.188 4.672 13.419 1.00 66.94 77 ASN A C 1
ATOM 643 O O . ASN A 1 77 ? -11.172 5.208 14.528 1.00 66.94 77 ASN A O 1
ATOM 647 N N . ASN A 1 78 ? -10.693 3.451 13.223 1.00 63.91 78 ASN A N 1
ATOM 648 C CA . ASN A 1 78 ? -10.111 2.616 14.256 1.00 63.91 78 ASN A CA 1
ATOM 649 C C . ASN A 1 78 ? -9.004 1.747 13.655 1.00 63.91 78 ASN A C 1
ATOM 651 O O . ASN A 1 78 ? -8.999 1.450 12.458 1.00 63.91 78 ASN A O 1
ATOM 655 N N . ILE A 1 79 ? -8.069 1.325 14.501 1.00 63.56 79 ILE A N 1
ATOM 656 C CA . ILE A 1 79 ? -7.040 0.369 14.116 1.00 63.56 79 ILE A CA 1
ATOM 657 C C . ILE A 1 79 ? -7.701 -0.996 13.949 1.00 63.56 79 ILE A C 1
ATOM 659 O O . ILE A 1 79 ? -8.167 -1.610 14.905 1.00 63.56 79 ILE A O 1
ATOM 663 N N . ASN A 1 80 ? -7.757 -1.447 12.700 1.00 75.75 80 ASN A N 1
ATOM 664 C CA . ASN A 1 80 ? -8.283 -2.746 12.311 1.00 75.75 80 ASN A CA 1
ATOM 665 C C . ASN A 1 80 ? -7.112 -3.714 12.066 1.00 75.75 80 ASN A C 1
ATOM 667 O O . ASN A 1 80 ? -6.116 -3.328 11.449 1.00 75.75 80 ASN A O 1
ATOM 671 N N . ASN A 1 81 ? -7.249 -4.975 12.487 1.00 79.81 81 ASN A N 1
ATOM 672 C CA . ASN A 1 81 ? -6.282 -6.046 12.220 1.00 79.81 81 ASN A CA 1
ATOM 673 C C . ASN A 1 81 ? -5.897 -6.134 10.735 1.00 79.81 81 ASN A C 1
ATOM 675 O O . ASN A 1 81 ? -4.737 -6.372 10.418 1.00 79.81 81 ASN A O 1
ATOM 679 N N . SER A 1 82 ? -6.823 -5.846 9.815 1.00 84.00 82 SER A N 1
ATOM 680 C CA . SER A 1 82 ? -6.496 -5.799 8.387 1.00 84.00 82 SER A CA 1
ATOM 681 C C . SER A 1 82 ? -5.503 -4.686 8.037 1.00 84.00 82 SER A C 1
ATOM 683 O O . SER A 1 82 ? -4.594 -4.917 7.249 1.00 84.00 82 SER A O 1
ATOM 685 N N . ALA A 1 83 ? -5.619 -3.486 8.620 1.00 86.94 83 ALA A N 1
ATOM 686 C CA . ALA A 1 83 ? -4.646 -2.412 8.387 1.00 86.94 83 ALA A CA 1
ATOM 687 C C . ALA A 1 83 ? -3.260 -2.787 8.932 1.00 86.94 83 ALA A C 1
ATOM 689 O O . ALA A 1 83 ? -2.247 -2.510 8.291 1.00 86.94 83 ALA A O 1
ATOM 690 N N . ILE A 1 84 ? -3.237 -3.460 10.087 1.00 84.12 84 ILE A N 1
ATOM 691 C CA . ILE A 1 84 ? -2.017 -3.963 10.723 1.00 84.12 84 ILE A CA 1
ATOM 692 C C . ILE A 1 84 ? -1.270 -4.928 9.795 1.00 84.12 84 ILE A C 1
ATOM 694 O O . ILE A 1 84 ? -0.070 -4.760 9.588 1.00 84.12 84 ILE A O 1
ATOM 698 N N . GLU A 1 85 ? -1.969 -5.893 9.195 1.00 89.12 85 GLU A N 1
ATOM 699 C CA . GLU A 1 85 ? -1.370 -6.847 8.250 1.00 89.12 85 GLU A CA 1
ATOM 700 C C . GLU A 1 85 ? -0.690 -6.135 7.069 1.00 89.12 85 GLU A C 1
ATOM 702 O O . GLU A 1 85 ? 0.430 -6.477 6.683 1.00 89.12 85 GLU A O 1
ATOM 707 N N . TYR A 1 86 ? -1.314 -5.083 6.533 1.00 91.62 86 TYR A N 1
ATOM 708 C CA . TYR A 1 86 ? -0.722 -4.298 5.452 1.00 91.62 86 TYR A CA 1
ATOM 709 C C . TYR A 1 86 ? 0.517 -3.508 5.886 1.00 91.62 86 TYR A C 1
ATOM 711 O O . TYR A 1 86 ? 1.484 -3.440 5.128 1.00 91.62 86 TYR A O 1
ATOM 719 N N . PHE A 1 87 ? 0.536 -2.946 7.096 1.00 88.19 87 PHE A N 1
ATOM 720 C CA . PHE A 1 87 ? 1.743 -2.295 7.616 1.00 88.19 87 PHE A CA 1
ATOM 721 C C . PHE A 1 87 ? 2.860 -3.295 7.914 1.00 88.19 87 PHE A C 1
ATOM 723 O O . PHE A 1 87 ? 4.026 -2.974 7.695 1.00 88.19 87 PHE A O 1
ATOM 730 N N . GLN A 1 88 ? 2.532 -4.523 8.320 1.00 87.56 88 GLN A N 1
ATOM 731 C CA . GLN A 1 88 ? 3.538 -5.572 8.473 1.00 87.56 88 GLN A CA 1
ATOM 732 C C . GLN A 1 88 ? 4.233 -5.878 7.140 1.00 87.56 88 GLN A C 1
ATOM 734 O O . GLN A 1 88 ? 5.456 -5.955 7.093 1.00 87.56 88 GLN A O 1
ATOM 739 N N . HIS A 1 89 ? 3.492 -5.934 6.030 1.00 91.25 89 HIS A N 1
ATOM 740 C CA . HIS A 1 89 ? 4.105 -6.095 4.710 1.00 91.25 89 HIS A CA 1
ATOM 741 C C . HIS A 1 89 ? 5.020 -4.931 4.306 1.00 91.25 89 HIS A C 1
ATOM 743 O O . HIS A 1 89 ? 6.029 -5.154 3.637 1.00 91.25 89 HIS A O 1
ATOM 749 N N . VAL A 1 90 ? 4.695 -3.695 4.703 1.00 89.44 90 VAL A N 1
ATOM 750 C CA . VAL A 1 90 ? 5.587 -2.539 4.500 1.00 89.44 90 VAL A CA 1
ATOM 751 C C . VAL A 1 90 ? 6.913 -2.771 5.224 1.00 89.44 90 VAL A C 1
ATOM 753 O O . VAL A 1 90 ? 7.968 -2.670 4.601 1.00 89.44 90 VAL A O 1
ATOM 756 N N . LEU A 1 91 ? 6.850 -3.178 6.493 1.00 84.44 91 LEU A N 1
ATOM 757 C CA . LEU A 1 91 ? 8.027 -3.455 7.315 1.00 84.44 91 LEU A CA 1
ATOM 758 C C . LEU A 1 91 ? 8.868 -4.605 6.771 1.00 84.44 91 LEU A C 1
ATOM 760 O O . LEU A 1 91 ? 10.091 -4.507 6.777 1.00 84.44 91 LEU A O 1
ATOM 764 N N . ASP A 1 92 ? 8.237 -5.675 6.292 1.00 87.44 92 ASP A N 1
ATOM 765 C CA . ASP A 1 92 ? 8.947 -6.815 5.714 1.00 87.44 92 ASP A CA 1
ATOM 766 C C . ASP A 1 92 ? 9.746 -6.385 4.473 1.00 87.44 92 ASP A C 1
ATOM 768 O O . ASP A 1 92 ? 10.908 -6.769 4.308 1.00 87.44 92 ASP A O 1
ATOM 772 N N . ILE A 1 93 ? 9.146 -5.545 3.618 1.00 87.75 93 ILE A N 1
ATOM 773 C CA . ILE A 1 93 ? 9.820 -4.982 2.443 1.00 87.75 93 ILE A CA 1
ATOM 774 C C . ILE A 1 93 ? 10.956 -4.062 2.872 1.00 87.75 93 ILE A C 1
ATOM 776 O O . ILE A 1 93 ? 12.067 -4.205 2.365 1.00 87.75 93 ILE A O 1
ATOM 780 N N . ASP A 1 94 ? 10.710 -3.148 3.806 1.00 83.25 94 ASP A N 1
ATOM 781 C CA . ASP A 1 94 ? 11.739 -2.227 4.275 1.00 83.25 94 ASP A CA 1
ATOM 782 C C . ASP A 1 94 ? 12.920 -2.984 4.882 1.00 83.25 94 ASP A C 1
ATOM 784 O O . ASP A 1 94 ? 14.051 -2.796 4.438 1.00 83.25 94 ASP A O 1
ATOM 788 N N . CYS A 1 95 ? 12.668 -3.931 5.789 1.00 81.38 95 CYS A N 1
ATOM 789 C CA . CYS A 1 95 ? 13.699 -4.779 6.394 1.00 81.38 95 CYS A CA 1
ATOM 790 C C . CYS A 1 95 ? 14.508 -5.580 5.362 1.00 81.38 95 CYS A C 1
ATOM 792 O O . CYS A 1 95 ? 15.663 -5.920 5.619 1.00 81.38 95 CYS A O 1
ATOM 794 N N . SER A 1 96 ? 13.929 -5.891 4.199 1.00 83.69 96 SER A N 1
ATOM 795 C CA . SER A 1 96 ? 14.631 -6.607 3.130 1.00 83.69 96 SER A CA 1
ATOM 796 C C . SER A 1 96 ? 15.643 -5.741 2.363 1.00 83.69 96 SER A C 1
ATOM 798 O O . SER A 1 96 ? 16.477 -6.271 1.623 1.00 83.69 96 SER A O 1
ATOM 800 N N . ILE A 1 97 ? 15.603 -4.415 2.536 1.00 80.44 97 ILE A N 1
ATOM 801 C CA . ILE A 1 97 ? 16.416 -3.452 1.792 1.00 80.44 97 ILE A CA 1
ATOM 802 C C . ILE A 1 97 ? 17.516 -2.896 2.704 1.00 80.44 97 ILE A C 1
ATOM 804 O O . ILE A 1 97 ? 17.260 -2.168 3.653 1.00 80.44 97 ILE A O 1
ATOM 808 N N . ASN A 1 98 ? 18.783 -3.146 2.362 1.00 63.03 98 ASN A N 1
ATOM 809 C CA . ASN A 1 98 ? 19.948 -2.715 3.157 1.00 63.03 98 ASN A CA 1
ATOM 810 C C . ASN A 1 98 ? 20.166 -1.181 3.253 1.00 63.03 98 ASN A C 1
ATOM 812 O O . ASN A 1 98 ? 21.143 -0.754 3.857 1.00 63.03 98 ASN A O 1
ATOM 816 N N . ASN A 1 99 ? 19.308 -0.351 2.647 1.00 61.06 99 ASN A N 1
ATOM 817 C CA . ASN A 1 99 ? 19.419 1.116 2.593 1.00 61.06 99 ASN A CA 1
ATOM 818 C C . ASN A 1 99 ? 18.034 1.789 2.681 1.00 61.06 99 ASN A C 1
ATOM 820 O O . ASN A 1 99 ? 17.640 2.548 1.791 1.00 61.06 99 ASN A O 1
ATOM 824 N N . ILE A 1 100 ? 17.265 1.501 3.730 1.00 61.66 100 ILE A N 1
ATOM 825 C CA . ILE A 1 100 ? 16.051 2.275 4.022 1.00 61.66 100 ILE A CA 1
ATOM 826 C C . ILE A 1 100 ? 16.480 3.714 4.352 1.00 61.66 100 ILE A C 1
ATOM 828 O O . ILE A 1 100 ? 17.406 3.925 5.137 1.00 61.66 100 ILE A O 1
ATOM 832 N N . SER A 1 101 ? 15.828 4.721 3.767 1.00 59.97 101 SER A N 1
ATOM 833 C CA . SER A 1 101 ? 16.021 6.099 4.226 1.00 59.97 101 SER A CA 1
ATOM 834 C C . SER A 1 101 ? 15.447 6.241 5.642 1.00 59.97 101 SER A C 1
ATOM 836 O O . SER A 1 101 ? 14.338 5.780 5.901 1.00 59.97 101 SER A O 1
ATOM 838 N N . GLU A 1 102 ? 16.151 6.914 6.560 1.00 56.56 102 GLU A N 1
ATOM 839 C CA . GLU A 1 102 ? 15.671 7.146 7.941 1.00 56.56 102 GLU A CA 1
ATOM 840 C C . GLU A 1 102 ? 14.235 7.713 7.991 1.00 56.56 102 GLU A C 1
ATOM 842 O O . GLU A 1 102 ? 13.480 7.443 8.920 1.00 56.56 102 GLU A O 1
ATOM 847 N N . TYR A 1 103 ? 13.825 8.445 6.949 1.00 53.66 103 TYR A N 1
ATOM 848 C CA . TYR A 1 103 ? 12.478 8.990 6.786 1.00 53.66 103 TYR A CA 1
ATOM 849 C C . TYR A 1 103 ? 11.376 7.928 6.620 1.00 53.66 103 TYR A C 1
ATOM 851 O O . TYR A 1 103 ? 10.292 8.087 7.182 1.00 53.66 103 TYR A O 1
ATOM 859 N N . ASN A 1 104 ? 11.632 6.851 5.869 1.00 59.34 104 ASN A N 1
ATOM 860 C CA . ASN A 1 104 ? 10.666 5.759 5.711 1.00 59.34 104 ASN A CA 1
ATOM 861 C C . ASN A 1 104 ? 10.447 5.051 7.055 1.00 59.34 104 ASN A C 1
ATOM 863 O O . ASN A 1 104 ? 9.305 4.876 7.471 1.00 59.34 104 ASN A O 1
ATOM 867 N N . LEU A 1 105 ? 11.543 4.817 7.788 1.00 60.12 105 LEU A N 1
ATOM 868 C CA . LEU A 1 105 ? 11.535 4.205 9.116 1.00 60.12 105 LEU A CA 1
ATOM 869 C C . LEU A 1 105 ? 10.642 4.973 10.111 1.00 60.12 105 LEU A C 1
ATOM 871 O O . LEU A 1 105 ? 9.896 4.368 10.873 1.00 60.12 105 LEU A O 1
ATOM 875 N N . ILE A 1 106 ? 10.692 6.311 10.104 1.00 58.00 106 ILE A N 1
ATOM 876 C CA . ILE A 1 106 ? 9.936 7.159 11.046 1.00 58.00 106 ILE A CA 1
ATOM 877 C C . ILE A 1 106 ? 8.420 7.040 10.841 1.00 58.00 106 ILE A C 1
ATOM 879 O O . ILE A 1 106 ? 7.679 6.947 11.821 1.00 58.00 106 ILE A O 1
ATOM 883 N N . ASN A 1 107 ? 7.950 7.034 9.590 1.00 60.62 107 ASN A N 1
ATOM 884 C CA . ASN A 1 107 ? 6.521 6.880 9.307 1.00 60.62 107 ASN A CA 1
ATOM 885 C C . ASN A 1 107 ? 6.033 5.484 9.708 1.00 60.62 107 ASN A C 1
ATOM 887 O O . ASN A 1 107 ? 4.980 5.365 10.329 1.00 60.62 107 ASN A O 1
ATOM 891 N N . ASP A 1 108 ? 6.822 4.446 9.437 1.00 59.38 108 ASP A N 1
ATOM 892 C CA . ASP A 1 108 ? 6.465 3.077 9.810 1.00 59.38 108 ASP A CA 1
ATOM 893 C C . ASP A 1 108 ? 6.457 2.897 11.341 1.00 59.38 108 ASP A C 1
ATOM 895 O O . ASP A 1 108 ? 5.542 2.287 11.894 1.00 59.38 108 ASP A O 1
ATOM 899 N N . HIS A 1 109 ? 7.405 3.518 12.058 1.00 58.72 109 HIS A N 1
ATOM 900 C CA . HIS A 1 109 ? 7.429 3.547 13.524 1.00 58.72 109 HIS A CA 1
ATOM 901 C C . HIS A 1 109 ? 6.253 4.314 14.142 1.00 58.72 109 HIS A C 1
ATOM 903 O O . HIS A 1 109 ? 5.807 3.946 15.228 1.00 58.72 109 HIS A O 1
ATOM 909 N N . TYR A 1 110 ? 5.716 5.341 13.477 1.00 67.25 110 TYR A N 1
ATOM 910 C CA . TYR A 1 110 ? 4.507 6.035 13.932 1.00 67.25 110 TYR A CA 1
ATOM 911 C C . TYR A 1 110 ? 3.275 5.117 13.880 1.00 67.25 110 TYR A C 1
ATOM 913 O O . TYR A 1 110 ? 2.555 5.003 14.874 1.00 67.25 110 TYR A O 1
ATOM 921 N N . TYR A 1 111 ? 3.066 4.394 12.773 1.00 66.94 111 TYR A N 1
ATOM 922 C CA . TYR A 1 111 ? 1.948 3.447 12.655 1.00 66.94 111 TYR A CA 1
ATOM 923 C C . TYR A 1 111 ? 2.130 2.211 13.547 1.00 66.94 111 TYR A C 1
ATOM 925 O O . TYR A 1 111 ? 1.154 1.723 14.116 1.00 66.94 111 TYR A O 1
ATOM 933 N N . LEU A 1 112 ? 3.372 1.764 13.766 1.00 63.62 112 LEU A N 1
ATOM 934 C CA . LEU A 1 112 ? 3.702 0.753 14.775 1.00 63.62 112 LEU A CA 1
ATOM 935 C C . LEU A 1 112 ? 3.460 1.244 16.212 1.00 63.62 112 LEU A C 1
ATOM 937 O O . LEU A 1 112 ? 2.979 0.488 17.048 1.00 63.62 112 LEU A O 1
ATOM 941 N N . GLY A 1 113 ? 3.774 2.503 16.522 1.00 63.06 113 GLY A N 1
ATOM 942 C CA . GLY A 1 113 ? 3.516 3.094 17.837 1.00 63.06 113 GLY A CA 1
ATOM 943 C C . GLY A 1 113 ? 2.022 3.143 18.157 1.00 63.06 113 GLY A C 1
ATOM 944 O O . GLY A 1 113 ? 1.616 2.779 19.258 1.00 63.06 113 GLY A O 1
ATOM 945 N N . LEU A 1 114 ? 1.203 3.488 17.161 1.00 61.97 114 LEU A N 1
ATOM 946 C CA . LEU A 1 114 ? -0.256 3.392 17.243 1.00 61.97 114 LEU A CA 1
ATOM 947 C C . LEU A 1 114 ? -0.733 1.936 17.425 1.00 61.97 114 LEU A C 1
ATOM 949 O O . LEU A 1 114 ? -1.664 1.683 18.185 1.00 61.97 114 LEU A O 1
ATOM 953 N N . LEU A 1 115 ? -0.071 0.974 16.773 1.00 55.22 115 LEU A N 1
ATOM 954 C CA . LEU A 1 115 ? -0.349 -0.464 16.874 1.00 55.22 115 LEU A CA 1
ATOM 955 C C . LEU A 1 115 ? -0.041 -1.046 18.263 1.00 55.22 115 LEU A C 1
ATOM 957 O O . LEU A 1 115 ? -0.810 -1.870 18.750 1.00 55.22 115 LEU A O 1
ATOM 961 N N . TYR A 1 116 ? 1.043 -0.631 18.921 1.00 55.06 116 TYR A N 1
ATOM 962 C CA . TYR A 1 116 ? 1.384 -1.125 20.262 1.00 55.06 116 TYR A CA 1
ATOM 963 C C . TYR A 1 116 ? 0.616 -0.416 21.386 1.00 55.06 116 TYR A C 1
ATOM 965 O O . TYR A 1 116 ? 0.364 -1.038 22.408 1.00 55.06 116 TYR A O 1
ATOM 973 N N . GLN A 1 117 ? 0.179 0.834 21.197 1.00 57.88 117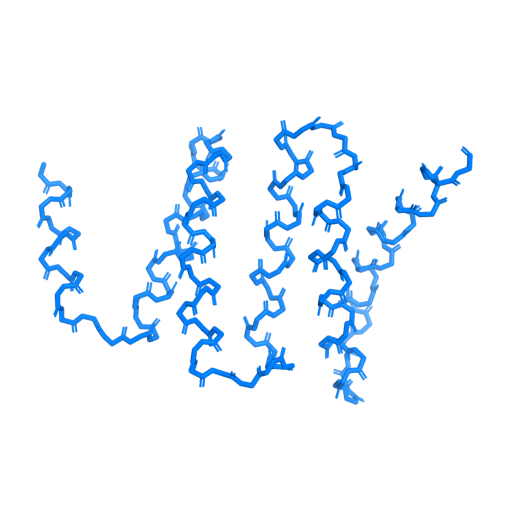 GLN A N 1
ATOM 974 C CA . GLN A 1 117 ? -0.662 1.536 22.181 1.00 57.88 117 GLN A CA 1
ATOM 975 C C . GLN A 1 117 ? -2.093 0.989 22.288 1.00 57.88 117 GLN A C 1
ATOM 977 O O . GLN A 1 117 ? -2.727 1.174 23.320 1.00 57.88 117 GLN A O 1
ATOM 982 N N . ASN A 1 118 ? -2.606 0.342 21.239 1.00 52.28 118 ASN A N 1
ATOM 983 C CA . ASN A 1 118 ? -3.979 -0.178 21.195 1.00 52.28 118 ASN A CA 1
ATOM 984 C C . ASN A 1 118 ? -4.091 -1.680 21.519 1.00 52.28 118 ASN A C 1
ATOM 986 O O . ASN A 1 118 ? -5.184 -2.233 21.431 1.00 52.28 1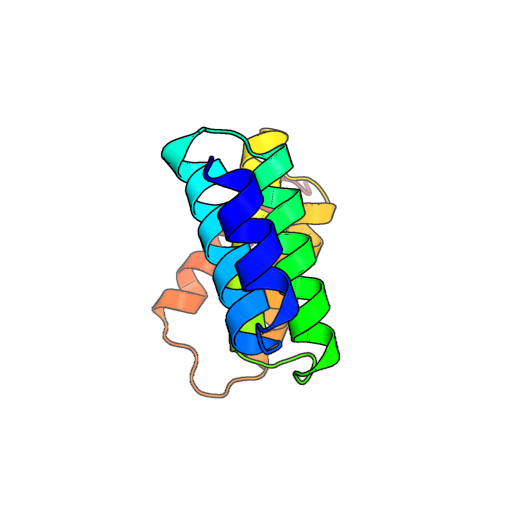18 ASN A O 1
ATOM 990 N N . ASN A 1 119 ? -2.979 -2.333 21.872 1.00 49.38 119 ASN A N 1
ATOM 991 C CA . ASN A 1 119 ? -2.923 -3.750 22.247 1.00 49.38 119 ASN A CA 1
ATOM 992 C C . ASN A 1 119 ? -2.767 -3.984 23.772 1.00 49.38 119 ASN A C 1
ATOM 994 O O . ASN A 1 119 ? -2.532 -5.128 24.164 1.00 49.38 119 ASN A O 1
ATOM 998 N N . ASP A 1 120 ? -2.920 -2.945 24.606 1.00 40.81 120 ASP A N 1
ATOM 999 C CA . ASP A 1 120 ? -2.918 -3.011 26.085 1.00 40.81 120 ASP A CA 1
ATOM 1000 C C . ASP A 1 120 ? -4.332 -2.906 26.694 1.00 40.81 120 ASP A C 1
ATOM 1002 O O . ASP A 1 120 ? -5.128 -2.050 26.237 1.00 40.81 120 ASP A O 1
#

Neare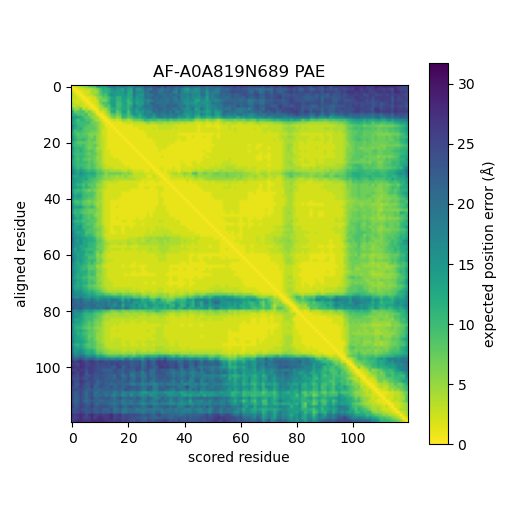st PDB structures (foldseek):
  7v1k-assembly1_A-2  TM=7.133E-01  e=1.001E-02  Homo sapiens
  7v6p-assembly1_A-2  TM=7.186E-01  e=1.225E-02  Homo sapiens
  1a38-assembly1_B  TM=6.230E-01  e=1.534E-01  Bos taurus
  8eqh-assembly1_B  TM=5.151E-01  e=1.191E-01  Homo sapiens
  6f08-assembly1_B  TM=5.123E-01  e=3.810E-01  Homo sapiens

Sequence (120 aa):
MYKNLIKKVDKNLNWEEYSRLQWQLANICKEGLGDYEKSLDHYIKCLKVLSEHLLPLDIKLRNIYLSIGHVILLQDNNINNSAIEYFQHVLDIDCSINNISEYNLINDHYYLGLLYQNND

pLDDT: mean 80.27, std 16.52, range [40.81, 97.62]

Secondary structure (DSSP, 8-state):
-HHHHHHHHGGG--HHHHHHHHHHHHHIIIIIH--HHHHHHHHHHHHHHHHHHS-TT-HHHHHHHHHHHHHHHHHHSS--HHHHHHHHHHHHHHHT-TT--HHHHHHHHHHHHHHHHT--